Protein AF-A0A2G9T7V4-F1 (afdb_monomer)

Structure (mmCIF, N/CA/C/O backbone):
data_AF-A0A2G9T7V4-F1
#
_entry.id   AF-A0A2G9T7V4-F1
#
loop_
_atom_site.group_PDB
_atom_site.id
_atom_site.type_symbol
_atom_site.label_atom_id
_atom_site.label_alt_id
_atom_site.label_comp_id
_atom_site.label_asym_id
_atom_site.label_entity_id
_atom_site.label_seq_id
_atom_site.pdbx_PDB_ins_code
_atom_site.Cartn_x
_atom_site.Cartn_y
_atom_site.Cartn_z
_atom_site.occupancy
_atom_site.B_iso_or_equiv
_atom_site.auth_seq_id
_atom_site.auth_comp_id
_atom_site.auth_asym_id
_atom_site.auth_atom_id
_atom_site.pdbx_PDB_model_num
ATOM 1 N N . THR A 1 1 ? 25.933 13.054 -28.868 1.00 86.69 1 THR A N 1
ATOM 2 C CA . THR A 1 1 ? 27.092 12.175 -29.141 1.00 86.69 1 THR A CA 1
ATOM 3 C C . THR A 1 1 ? 26.740 10.775 -28.704 1.00 86.69 1 THR A C 1
ATOM 5 O O . THR A 1 1 ? 26.001 10.659 -27.734 1.00 86.69 1 THR A O 1
ATOM 8 N N . MET A 1 2 ? 27.247 9.743 -29.382 1.00 90.62 2 MET A N 1
ATOM 9 C CA . MET A 1 2 ? 26.968 8.335 -29.052 1.00 90.62 2 MET A CA 1
ATOM 10 C C . MET A 1 2 ? 27.214 7.996 -27.575 1.00 90.62 2 MET A C 1
ATOM 12 O O . MET A 1 2 ? 26.466 7.215 -26.999 1.00 90.62 2 MET A O 1
ATOM 16 N N . ASP A 1 3 ? 28.197 8.634 -26.938 1.00 93.56 3 ASP A N 1
ATOM 17 C CA . ASP A 1 3 ? 28.495 8.403 -25.520 1.00 93.56 3 ASP A CA 1
ATOM 18 C C . ASP A 1 3 ? 27.388 8.905 -24.584 1.00 93.56 3 ASP A C 1
ATOM 20 O O . ASP A 1 3 ? 27.039 8.211 -23.636 1.00 93.56 3 ASP A O 1
ATOM 24 N N . LYS A 1 4 ? 26.750 10.043 -24.900 1.00 93.94 4 LYS A N 1
ATOM 25 C CA . LYS A 1 4 ? 25.582 10.528 -24.141 1.00 93.94 4 LYS A CA 1
ATOM 26 C C . LYS A 1 4 ? 24.404 9.556 -24.244 1.00 93.94 4 LYS A C 1
ATOM 28 O O . LYS A 1 4 ? 23.763 9.272 -23.245 1.00 93.94 4 LYS A O 1
ATOM 33 N N . MET A 1 5 ? 24.167 9.000 -25.437 1.00 94.19 5 MET A N 1
ATOM 34 C CA . MET A 1 5 ? 23.103 8.007 -25.645 1.00 94.19 5 MET A CA 1
ATOM 35 C C . MET A 1 5 ? 23.376 6.712 -24.870 1.00 94.19 5 MET A C 1
ATOM 37 O O . MET A 1 5 ? 22.446 6.096 -24.361 1.00 94.19 5 MET A O 1
ATOM 41 N N . ARG A 1 6 ? 24.647 6.299 -24.755 1.00 94.12 6 ARG A N 1
ATOM 42 C CA . ARG A 1 6 ? 25.035 5.141 -23.935 1.00 94.12 6 ARG A CA 1
ATOM 43 C C . ARG A 1 6 ? 24.812 5.391 -22.449 1.00 94.12 6 ARG A C 1
ATOM 45 O O . ARG A 1 6 ? 24.322 4.498 -21.768 1.00 94.12 6 ARG A O 1
ATOM 52 N N . GLU A 1 7 ? 25.150 6.579 -21.960 1.00 95.06 7 GLU A N 1
ATOM 53 C CA . GLU A 1 7 ? 24.939 6.943 -20.558 1.00 95.06 7 GLU A CA 1
ATOM 54 C C . GLU A 1 7 ? 23.444 6.986 -20.204 1.00 95.06 7 GLU A C 1
ATOM 56 O O . GLU A 1 7 ? 23.032 6.445 -19.182 1.00 95.06 7 GLU A O 1
ATOM 61 N N . GLU A 1 8 ? 22.608 7.558 -21.075 1.00 94.12 8 GLU A N 1
ATOM 62 C CA . GLU A 1 8 ? 21.150 7.549 -20.904 1.00 94.12 8 GLU A CA 1
ATOM 63 C C . GLU A 1 8 ? 20.580 6.125 -20.945 1.00 94.12 8 GLU A C 1
ATOM 65 O O . GLU A 1 8 ? 19.803 5.754 -20.067 1.00 94.12 8 GLU A O 1
ATOM 70 N N . ALA A 1 9 ? 21.018 5.291 -21.894 1.00 92.25 9 ALA A N 1
ATOM 71 C CA . ALA A 1 9 ? 20.596 3.893 -21.973 1.00 92.25 9 ALA A CA 1
ATOM 72 C C . ALA A 1 9 ? 20.958 3.100 -20.706 1.00 92.25 9 ALA A C 1
ATOM 74 O O . ALA A 1 9 ? 20.153 2.307 -20.227 1.00 92.25 9 ALA A O 1
ATOM 75 N N . GLN A 1 10 ? 22.136 3.340 -20.119 1.00 93.50 10 GLN A N 1
ATOM 76 C CA . GLN A 1 10 ? 22.526 2.715 -18.850 1.00 93.50 10 GLN A CA 1
ATOM 77 C C . GLN A 1 10 ? 21.617 3.127 -17.687 1.00 93.50 10 GLN A C 1
ATOM 79 O O . GLN A 1 10 ? 21.351 2.305 -16.815 1.00 93.50 10 GLN A O 1
ATOM 84 N N . ARG A 1 11 ? 21.114 4.369 -17.676 1.00 89.44 11 ARG A N 1
ATOM 85 C CA . ARG A 1 11 ? 20.146 4.821 -16.664 1.00 89.44 11 ARG A CA 1
ATOM 86 C C . ARG A 1 11 ? 18.790 4.142 -16.844 1.00 89.44 11 ARG A C 1
ATOM 88 O O . ARG A 1 11 ? 18.210 3.712 -15.853 1.00 89.44 11 ARG A O 1
ATOM 95 N N . PHE A 1 12 ? 18.312 3.989 -18.080 1.00 88.00 12 PHE A N 1
ATOM 96 C CA . PHE A 1 12 ? 17.060 3.272 -18.355 1.00 88.00 12 PHE A CA 1
ATOM 97 C C . PHE A 1 12 ? 17.138 1.777 -18.027 1.00 88.00 12 PHE A C 1
ATOM 99 O O . PHE A 1 12 ? 16.146 1.200 -17.609 1.00 88.00 12 PHE A O 1
ATOM 106 N N . LEU A 1 13 ? 18.319 1.167 -18.159 1.00 90.19 13 LEU A N 1
ATOM 107 C CA . LEU A 1 13 ? 18.568 -0.236 -17.804 1.00 90.19 13 LEU A CA 1
ATOM 108 C C . LEU A 1 13 ? 18.888 -0.447 -16.314 1.00 90.19 13 LEU A C 1
ATOM 110 O O . LEU A 1 13 ? 19.340 -1.528 -15.931 1.00 90.19 13 LEU A O 1
ATOM 114 N N . SER A 1 14 ? 18.718 0.575 -15.470 1.00 88.88 14 SER A N 1
ATOM 115 C CA . SER A 1 14 ? 18.914 0.408 -14.032 1.00 88.88 14 SER A CA 1
ATOM 116 C C . SER A 1 14 ? 17.847 -0.518 -13.448 1.00 88.88 14 SER A C 1
ATOM 118 O O . SER A 1 14 ? 16.663 -0.409 -13.753 1.00 88.88 14 SER A O 1
ATOM 120 N N . PHE A 1 15 ? 18.285 -1.460 -12.614 1.00 85.88 15 PHE A N 1
ATOM 121 C CA . PHE A 1 15 ? 17.381 -2.405 -11.973 1.00 85.88 15 PHE A CA 1
ATOM 122 C C . PHE A 1 15 ? 16.507 -1.705 -10.936 1.00 85.88 15 PHE A C 1
ATOM 124 O O . PHE A 1 15 ? 16.988 -0.885 -10.150 1.00 85.88 15 PHE A O 1
ATOM 131 N N . VAL A 1 16 ? 15.238 -2.103 -10.891 1.00 86.19 16 VAL A N 1
ATOM 132 C CA . VAL A 1 16 ? 14.347 -1.772 -9.780 1.00 86.19 16 VAL A CA 1
ATOM 133 C C . VAL A 1 16 ? 14.893 -2.442 -8.512 1.00 86.19 16 VAL A C 1
ATOM 135 O O . VAL A 1 16 ? 15.337 -3.594 -8.577 1.00 86.19 16 VAL A O 1
ATOM 138 N N . PRO A 1 17 ? 14.927 -1.746 -7.363 1.00 87.31 17 PRO A N 1
ATOM 139 C CA . PRO A 1 17 ? 15.415 -2.332 -6.122 1.00 87.31 17 PRO A CA 1
ATOM 140 C C . PRO A 1 17 ? 14.565 -3.545 -5.729 1.00 87.31 17 PRO A C 1
ATOM 142 O O . PRO A 1 17 ? 13.352 -3.433 -5.581 1.00 87.31 17 PRO A O 1
ATOM 145 N N . LEU A 1 18 ? 15.214 -4.693 -5.524 1.00 85.56 18 LEU A N 1
ATOM 146 C CA . LEU A 1 18 ? 14.566 -5.890 -4.994 1.00 85.56 18 LEU A CA 1
ATOM 147 C C . LEU A 1 18 ? 14.427 -5.759 -3.473 1.00 85.56 18 LEU A C 1
ATOM 149 O O . LEU A 1 18 ? 15.424 -5.535 -2.780 1.00 85.56 18 LEU A O 1
ATOM 153 N N . LYS A 1 19 ? 13.205 -5.909 -2.962 1.00 90.75 19 LYS A N 1
ATOM 154 C CA . LYS A 1 19 ? 12.898 -5.902 -1.530 1.00 90.75 19 LYS A CA 1
ATOM 155 C C . LYS A 1 19 ? 12.100 -7.147 -1.149 1.00 90.75 19 LYS A C 1
ATOM 157 O O . LYS A 1 19 ? 11.447 -7.750 -1.991 1.00 90.75 19 LYS A O 1
ATOM 162 N N . GLU A 1 20 ? 12.168 -7.511 0.127 1.00 91.44 20 GLU A N 1
ATOM 163 C CA . GLU A 1 20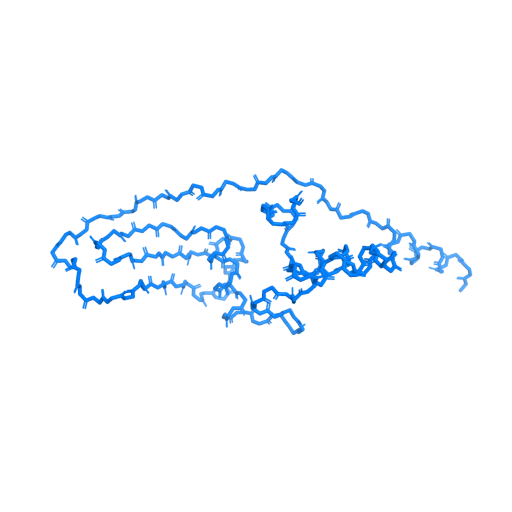 ? 11.273 -8.507 0.724 1.00 91.44 20 GLU A CA 1
ATOM 164 C C . GLU A 1 20 ? 9.877 -7.896 0.945 1.00 91.44 20 GLU A C 1
ATOM 166 O O . GLU A 1 20 ? 9.786 -6.684 1.180 1.00 91.44 20 GLU A O 1
ATOM 171 N N . PRO A 1 21 ? 8.797 -8.701 0.900 1.00 91.62 21 PRO A N 1
ATOM 172 C CA . PRO A 1 21 ? 7.444 -8.201 1.114 1.00 91.62 21 PRO A CA 1
ATOM 173 C C . PRO A 1 21 ? 7.296 -7.620 2.519 1.00 91.62 21 PRO A C 1
ATOM 175 O O . PRO A 1 21 ? 7.682 -8.242 3.514 1.00 91.62 21 PRO A O 1
ATOM 178 N N . ARG A 1 22 ? 6.703 -6.427 2.608 1.00 89.44 22 ARG A N 1
ATOM 179 C CA . ARG A 1 22 ? 6.348 -5.809 3.891 1.00 89.44 22 ARG A CA 1
ATOM 180 C C . ARG A 1 22 ? 5.265 -6.622 4.603 1.00 89.44 22 ARG A C 1
ATOM 182 O O . ARG A 1 22 ? 4.392 -7.210 3.970 1.00 89.44 22 ARG A O 1
ATOM 189 N N . SER A 1 23 ? 5.329 -6.639 5.934 1.00 90.06 23 SER A N 1
ATOM 190 C CA . SER A 1 23 ? 4.346 -7.339 6.764 1.00 90.06 23 SER A CA 1
ATOM 191 C C . SER A 1 23 ? 2.960 -6.705 6.627 1.00 90.06 23 SER A C 1
ATOM 193 O O . SER A 1 23 ? 2.827 -5.482 6.664 1.00 90.06 23 SER A O 1
ATOM 195 N N . GLU A 1 24 ? 1.927 -7.538 6.514 1.00 90.00 24 GLU A N 1
ATOM 196 C CA . GLU A 1 24 ? 0.518 -7.118 6.563 1.00 90.00 24 GLU A CA 1
ATOM 197 C C . GLU A 1 24 ? -0.014 -7.025 8.006 1.00 90.00 24 GLU A C 1
ATOM 199 O O . GLU A 1 24 ? -1.192 -6.740 8.226 1.00 90.00 24 GLU A O 1
ATOM 204 N N . GLU A 1 25 ? 0.841 -7.267 9.005 1.00 92.31 25 GLU A N 1
ATOM 205 C CA . GLU A 1 25 ? 0.468 -7.163 10.412 1.00 92.31 25 GLU A CA 1
ATOM 206 C C . GLU A 1 25 ? 0.048 -5.736 10.779 1.00 92.31 25 GLU A C 1
ATOM 208 O O . GLU A 1 25 ? 0.732 -4.749 10.504 1.00 92.31 25 GLU A O 1
ATOM 213 N N . VAL A 1 26 ? -1.086 -5.640 11.468 1.00 94.94 26 VAL A N 1
ATOM 214 C CA . VAL A 1 26 ? -1.640 -4.383 11.968 1.00 94.94 26 VAL A CA 1
ATOM 215 C C . VAL A 1 26 ? -1.505 -4.320 13.482 1.00 94.94 26 VAL A C 1
ATOM 217 O O . VAL A 1 26 ? -1.729 -5.302 14.190 1.00 94.94 26 VAL A O 1
ATOM 220 N N . THR A 1 27 ? -1.178 -3.140 14.000 1.00 96.62 27 THR A N 1
ATOM 221 C CA . THR A 1 27 ? -1.116 -2.903 15.444 1.00 96.62 27 THR A CA 1
ATOM 222 C C . THR A 1 27 ? -2.436 -2.319 15.923 1.00 96.62 27 THR A C 1
ATOM 224 O O . THR A 1 27 ? -2.908 -1.317 15.386 1.00 96.62 27 THR A O 1
ATOM 227 N N . VAL A 1 28 ? -3.030 -2.915 16.957 1.00 97.81 28 VAL A N 1
ATOM 228 C CA . VAL A 1 28 ? -4.217 -2.361 17.623 1.00 97.81 28 VAL A CA 1
ATOM 229 C C . VAL A 1 28 ? -3.788 -1.253 18.584 1.00 97.81 28 VAL A C 1
ATOM 231 O O . VAL A 1 28 ? -2.985 -1.483 19.483 1.00 97.81 28 VAL A O 1
ATOM 234 N N . LEU A 1 29 ? -4.344 -0.058 18.394 1.00 97.50 29 LEU A N 1
ATOM 235 C CA . LEU A 1 29 ? -4.071 1.137 19.193 1.00 97.50 29 LEU A CA 1
ATOM 236 C C . LEU A 1 29 ? -5.065 1.293 20.350 1.00 97.50 29 LEU A C 1
ATOM 238 O O . LEU A 1 29 ? -4.679 1.697 21.442 1.00 97.50 29 LEU A O 1
ATOM 242 N N . SER A 1 30 ? -6.342 0.977 20.113 1.00 97.69 30 SER A N 1
ATOM 243 C CA . SER A 1 30 ? -7.403 1.012 21.128 1.00 97.69 30 SER A CA 1
ATOM 244 C C . SER A 1 30 ? -8.522 0.030 20.787 1.00 97.69 30 SER A C 1
ATOM 246 O O . SER A 1 30 ? -8.687 -0.362 19.629 1.00 97.69 30 SER A O 1
ATOM 248 N N . ARG A 1 31 ? -9.318 -0.336 21.791 1.00 97.31 31 ARG A N 1
ATOM 249 C CA . ARG A 1 31 ? -10.586 -1.052 21.629 1.00 97.31 31 ARG A CA 1
ATOM 250 C C . ARG A 1 31 ? -11.647 -0.344 22.450 1.00 97.31 31 ARG A C 1
ATOM 252 O O . ARG A 1 31 ? -11.532 -0.301 23.671 1.00 97.31 31 ARG A O 1
ATOM 259 N N . A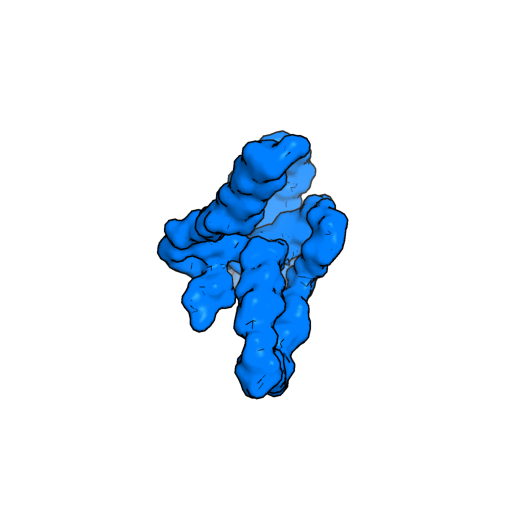SP A 1 32 ? -12.671 0.153 21.768 1.00 96.69 32 ASP A N 1
ATOM 260 C CA . ASP A 1 32 ? -13.743 0.944 22.366 1.00 96.69 32 ASP A CA 1
ATOM 261 C C . ASP A 1 32 ? -15.100 0.256 22.089 1.00 96.69 32 ASP A C 1
ATOM 263 O O . ASP A 1 32 ? -15.788 0.629 21.140 1.00 96.69 32 ASP A O 1
ATOM 267 N N . PRO A 1 33 ? -15.512 -0.760 22.879 1.00 95.81 33 PRO A N 1
ATOM 268 C CA . PRO A 1 33 ? -16.739 -1.526 22.611 1.00 95.81 33 PRO A CA 1
ATOM 269 C C . PRO A 1 33 ? -18.024 -0.692 22.686 1.00 95.81 33 PRO A C 1
ATOM 271 O O . PRO A 1 33 ? -19.047 -1.068 22.130 1.00 95.81 33 PRO A O 1
ATOM 274 N N . GLU A 1 34 ? -17.994 0.458 23.365 1.00 96.50 34 GLU A N 1
ATOM 275 C CA . GLU A 1 34 ? -19.160 1.342 23.504 1.00 96.50 34 GLU A CA 1
ATOM 276 C C . GLU A 1 34 ? -19.619 1.967 22.176 1.00 96.50 34 GLU A C 1
ATOM 278 O O . GLU A 1 34 ? -20.755 2.428 22.078 1.00 96.50 34 GLU A O 1
ATOM 283 N N . ILE A 1 35 ? -18.747 1.985 21.163 1.00 94.56 35 ILE A N 1
ATOM 284 C CA . ILE A 1 35 ? -19.042 2.492 19.814 1.00 94.56 35 ILE A CA 1
ATOM 285 C C . ILE A 1 35 ? -19.139 1.369 18.771 1.00 94.56 35 ILE A C 1
ATOM 287 O O . ILE A 1 35 ? -19.174 1.645 17.570 1.00 94.56 35 ILE A O 1
ATOM 291 N N . GLU A 1 36 ? -19.179 0.109 19.212 1.00 94.94 36 GLU A N 1
ATOM 292 C CA . GLU A 1 36 ? -19.446 -1.033 18.340 1.00 94.94 36 GLU A CA 1
ATOM 293 C C . GLU A 1 36 ? -20.805 -0.867 17.644 1.00 94.94 36 GLU A C 1
ATOM 295 O O . GLU A 1 36 ? -21.807 -0.494 18.258 1.00 94.94 36 GLU A O 1
ATOM 300 N N . GLY A 1 37 ? -20.840 -1.130 16.336 1.00 93.00 37 GLY A N 1
ATOM 301 C CA . GLY A 1 37 ? -22.064 -1.024 15.542 1.00 93.00 37 GLY A CA 1
ATOM 302 C C . GLY A 1 37 ? -22.572 0.408 15.339 1.00 93.00 37 GLY A C 1
ATOM 303 O O . GLY A 1 37 ? -23.723 0.585 14.943 1.00 93.00 37 GLY A O 1
ATOM 304 N N . PHE A 1 38 ? -21.740 1.429 15.587 1.00 94.44 38 PHE A N 1
ATOM 305 C CA . PHE A 1 38 ? -22.082 2.824 15.285 1.00 94.44 38 PHE A CA 1
ATOM 306 C C . PHE A 1 38 ? -22.355 3.053 13.785 1.00 94.44 38 PHE A C 1
ATOM 308 O O . PHE A 1 38 ? -23.258 3.810 13.432 1.00 94.44 38 PHE A O 1
ATOM 315 N N . ASP A 1 39 ? -21.605 2.376 12.910 1.00 94.56 39 ASP A N 1
ATOM 316 C CA . ASP A 1 39 ? -21.800 2.354 11.455 1.00 94.56 39 ASP A CA 1
ATOM 317 C C . ASP A 1 39 ? -21.569 0.926 10.920 1.00 94.56 39 ASP A C 1
ATOM 319 O O . ASP A 1 39 ? -20.951 0.090 11.580 1.00 94.56 39 ASP A O 1
ATOM 323 N N . ASN A 1 40 ? -22.051 0.650 9.708 1.00 95.62 40 ASN A N 1
ATOM 324 C CA . ASN A 1 40 ? -21.790 -0.595 8.982 1.00 95.62 40 ASN A CA 1
ATOM 325 C C . ASN A 1 40 ? -20.461 -0.562 8.207 1.00 95.62 40 ASN A C 1
ATOM 327 O O . ASN A 1 40 ? -20.036 -1.587 7.674 1.00 95.62 40 ASN A O 1
ATOM 331 N N . SER A 1 41 ? -19.827 0.609 8.100 1.00 96.81 41 SER A N 1
ATOM 332 C CA . SER A 1 41 ? -18.564 0.811 7.387 1.00 96.81 41 SER A CA 1
ATOM 333 C C . SER A 1 41 ? -17.430 1.167 8.345 1.00 96.81 41 SER A C 1
ATOM 335 O O . SER A 1 41 ? -17.626 1.868 9.335 1.00 96.81 41 SER A O 1
ATOM 337 N N . LYS A 1 42 ? -16.211 0.735 8.012 1.00 96.31 42 LYS A N 1
ATOM 338 C CA . LYS A 1 42 ? -14.996 1.200 8.692 1.00 96.31 42 LYS A CA 1
ATOM 339 C C . LYS A 1 42 ? -14.682 2.653 8.327 1.00 96.31 42 LYS A C 1
ATOM 341 O O . LYS A 1 42 ? -14.900 3.071 7.189 1.00 96.31 42 LYS A O 1
ATOM 346 N N 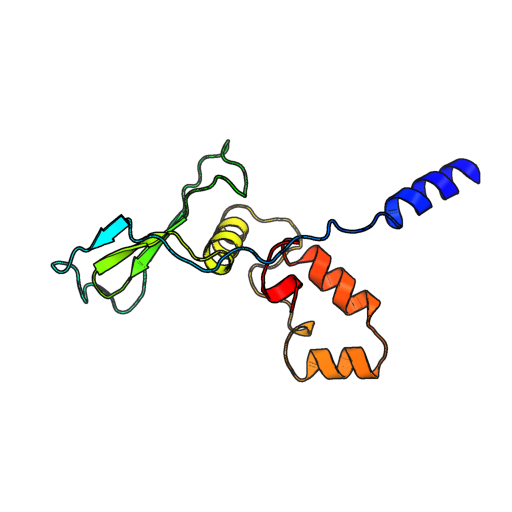. PHE A 1 43 ? -14.088 3.390 9.260 1.00 96.69 43 PHE A N 1
ATOM 347 C CA . PHE A 1 43 ? -13.585 4.745 9.021 1.00 96.69 43 PHE A CA 1
ATOM 348 C C . PHE A 1 43 ? -12.066 4.725 8.886 1.00 96.69 43 PHE A C 1
ATOM 350 O O . PHE A 1 43 ? -11.376 4.125 9.707 1.00 96.69 43 PHE A O 1
ATOM 357 N N . VAL A 1 44 ? -11.536 5.405 7.870 1.00 97.06 44 VAL A N 1
ATOM 358 C CA . VAL A 1 44 ? -10.091 5.526 7.649 1.00 97.06 44 VAL A CA 1
ATOM 359 C C . VAL A 1 44 ? -9.678 6.972 7.878 1.00 97.06 44 VAL A C 1
ATOM 361 O O . VAL A 1 44 ? -10.154 7.877 7.196 1.00 97.06 44 VAL A O 1
ATOM 364 N N . PHE A 1 45 ? -8.791 7.189 8.842 1.00 96.44 45 PHE A N 1
ATOM 365 C CA . PHE A 1 45 ? -8.251 8.500 9.176 1.00 96.44 45 PHE A CA 1
ATOM 366 C C . PHE A 1 45 ? -6.833 8.590 8.629 1.00 96.44 45 PHE A C 1
ATOM 368 O O . PHE A 1 45 ? -6.005 7.721 8.898 1.00 96.44 45 PHE A O 1
ATOM 375 N N . THR A 1 46 ? -6.561 9.630 7.849 1.00 94.88 46 THR A N 1
ATOM 376 C CA . THR A 1 46 ? -5.252 9.870 7.233 1.00 94.88 46 THR A CA 1
ATOM 377 C C . THR A 1 46 ? -4.748 11.237 7.654 1.00 94.88 46 THR A C 1
ATOM 379 O O . THR A 1 46 ? -5.456 12.232 7.502 1.00 94.88 46 THR A O 1
ATOM 382 N N . ASP A 1 47 ? -3.532 11.283 8.185 1.00 93.31 47 ASP A N 1
ATOM 383 C CA . ASP A 1 47 ? -2.835 12.537 8.441 1.00 93.31 47 ASP A CA 1
ATOM 384 C C . ASP A 1 47 ? -2.430 13.180 7.107 1.00 93.31 47 ASP A C 1
ATOM 386 O O . ASP A 1 47 ? -1.726 12.562 6.321 1.00 93.31 47 ASP A O 1
ATOM 390 N N . ILE A 1 48 ? -2.850 14.416 6.839 1.00 91.50 48 ILE A N 1
ATOM 391 C CA . ILE A 1 48 ? -2.565 15.150 5.591 1.00 91.50 48 ILE A CA 1
ATOM 392 C C . ILE A 1 48 ? -1.510 16.253 5.772 1.00 91.50 48 ILE A C 1
ATOM 394 O O . ILE A 1 48 ? -1.463 17.223 5.010 1.00 91.50 48 ILE A O 1
ATOM 398 N N . THR A 1 49 ? -0.656 16.136 6.789 1.00 89.94 49 THR A N 1
ATOM 399 C CA . THR A 1 49 ? 0.437 17.090 6.998 1.00 89.94 49 THR A CA 1
ATOM 400 C C . THR A 1 49 ? 1.412 17.050 5.810 1.00 89.94 49 THR A C 1
ATOM 402 O O . THR A 1 49 ? 1.746 15.984 5.284 1.00 89.94 49 THR A O 1
ATOM 405 N N . PHE A 1 50 ? 1.811 18.230 5.325 1.00 77.94 50 PHE A N 1
ATOM 406 C CA . PHE A 1 50 ? 2.539 18.402 4.061 1.00 77.94 50 PHE A CA 1
ATOM 407 C C . PHE A 1 50 ? 4.001 17.926 4.105 1.00 77.94 50 PHE A C 1
ATOM 409 O O . PHE A 1 50 ? 4.545 17.548 3.074 1.00 77.94 50 PHE A O 1
ATOM 416 N N . ASP A 1 51 ? 4.640 17.954 5.272 1.00 74.75 51 ASP A N 1
ATOM 417 C CA . ASP A 1 51 ? 6.051 17.603 5.477 1.00 74.75 51 ASP A CA 1
ATOM 418 C C . ASP A 1 51 ? 6.290 16.115 5.788 1.00 74.75 51 ASP A C 1
ATOM 420 O O . ASP A 1 51 ? 7.437 15.668 5.776 1.00 74.75 51 ASP A O 1
ATOM 424 N N . ALA A 1 52 ? 5.231 15.333 6.014 1.00 75.25 52 ALA A N 1
ATOM 425 C CA . ALA A 1 52 ? 5.328 13.885 6.162 1.00 75.25 52 ALA A CA 1
ATOM 426 C C . ALA A 1 52 ? 5.635 13.215 4.811 1.00 75.25 52 ALA A C 1
ATOM 428 O O . ALA A 1 52 ? 4.981 13.499 3.802 1.00 75.25 52 ALA A O 1
ATOM 429 N N . THR A 1 53 ? 6.609 12.300 4.790 1.00 78.50 53 THR A N 1
ATOM 430 C CA . THR A 1 53 ? 6.883 11.479 3.601 1.00 78.50 53 THR A CA 1
ATOM 431 C C . THR A 1 53 ? 5.742 10.489 3.355 1.00 78.50 53 THR A C 1
ATOM 433 O O . THR A 1 53 ? 4.972 10.180 4.267 1.00 78.50 53 THR A O 1
ATOM 436 N N . ASP A 1 54 ? 5.646 9.952 2.132 1.00 74.94 54 ASP A N 1
ATOM 437 C CA . ASP A 1 54 ? 4.673 8.899 1.806 1.00 74.94 54 ASP A CA 1
ATOM 438 C C . ASP A 1 54 ? 4.772 7.719 2.793 1.00 74.94 54 ASP A C 1
ATOM 440 O O . ASP A 1 54 ? 3.748 7.142 3.132 1.00 74.94 54 ASP A O 1
ATOM 444 N N . GLN A 1 55 ? 5.968 7.388 3.301 1.00 76.31 55 GLN A N 1
ATOM 445 C CA . GLN A 1 55 ? 6.168 6.262 4.223 1.00 76.31 55 GLN A CA 1
ATOM 446 C C . GLN A 1 55 ? 5.865 6.599 5.689 1.00 76.31 55 GLN A C 1
ATOM 448 O O . GLN A 1 55 ? 5.348 5.749 6.408 1.00 76.31 55 GLN A O 1
ATOM 453 N N . ASP A 1 56 ? 6.142 7.828 6.128 1.00 82.06 56 ASP A N 1
ATOM 454 C CA . ASP A 1 56 ? 5.989 8.227 7.537 1.00 82.06 56 ASP A CA 1
ATOM 455 C C . ASP A 1 56 ? 4.558 8.670 7.887 1.00 82.06 56 ASP A C 1
ATOM 457 O O . ASP A 1 56 ? 4.234 8.922 9.052 1.00 82.06 56 ASP A O 1
ATOM 461 N N . ARG A 1 57 ? 3.683 8.796 6.882 1.00 88.81 57 ARG A N 1
ATOM 462 C CA . ARG A 1 57 ? 2.313 9.272 7.073 1.00 88.81 57 ARG A CA 1
ATOM 463 C C . ARG A 1 57 ? 1.511 8.315 7.945 1.00 88.81 57 ARG A C 1
ATOM 465 O O . ARG A 1 57 ? 1.445 7.113 7.692 1.00 88.81 57 ARG A O 1
ATOM 472 N N . THR A 1 58 ? 0.831 8.862 8.947 1.00 92.56 58 THR A N 1
ATOM 473 C CA . THR A 1 58 ? -0.028 8.061 9.821 1.00 92.56 58 THR A CA 1
ATOM 474 C C . THR A 1 58 ? -1.383 7.823 9.162 1.00 92.56 58 THR A C 1
ATOM 476 O O . THR A 1 58 ? -2.121 8.765 8.864 1.00 92.56 58 THR A O 1
ATOM 479 N N . VAL A 1 59 ? -1.728 6.547 8.979 1.00 95.69 59 VAL A N 1
ATOM 480 C CA . VAL A 1 59 ? -3.061 6.104 8.556 1.00 95.69 59 VAL A CA 1
ATOM 481 C C . VAL A 1 59 ? -3.577 5.090 9.568 1.00 95.69 59 VAL A C 1
ATOM 483 O O . VAL A 1 59 ? -2.922 4.084 9.854 1.00 95.69 59 VAL A O 1
ATOM 486 N N . VAL A 1 60 ? -4.758 5.357 10.122 1.00 97.44 60 VAL A N 1
ATOM 487 C CA . VAL A 1 60 ? -5.414 4.482 11.099 1.00 97.44 60 VAL A CA 1
ATOM 488 C C . VAL A 1 60 ? -6.830 4.156 10.660 1.00 97.44 60 VAL A C 1
ATOM 490 O O . VAL A 1 60 ? -7.502 4.949 10.002 1.00 97.44 60 VAL A O 1
ATOM 493 N N . VAL A 1 61 ? -7.286 2.970 11.036 1.00 98.00 61 VAL A N 1
ATOM 494 C CA . VAL A 1 61 ? -8.591 2.434 10.666 1.00 98.00 61 VAL A CA 1
ATOM 495 C C . VAL A 1 61 ? -9.378 2.158 11.934 1.00 98.00 61 VAL A C 1
ATOM 497 O O . VAL A 1 61 ? -8.903 1.454 12.828 1.00 98.00 61 VAL A O 1
ATOM 500 N N . ARG A 1 62 ? -10.583 2.721 12.008 1.00 97.69 62 ARG A N 1
ATOM 501 C CA . ARG A 1 62 ? -11.595 2.358 12.995 1.00 97.69 62 ARG A CA 1
ATOM 502 C C . ARG A 1 62 ? -12.519 1.325 12.373 1.00 97.69 62 ARG A C 1
ATOM 504 O O . ARG A 1 62 ? -13.257 1.638 11.439 1.00 97.69 62 ARG A O 1
ATOM 511 N N . GLU A 1 63 ? -12.452 0.116 12.900 1.00 97.62 63 GLU A N 1
ATOM 512 C CA . GLU A 1 63 ? -13.315 -0.991 12.517 1.00 97.62 63 GLU A CA 1
ATOM 513 C C . GLU A 1 63 ? -14.713 -0.855 13.129 1.00 97.62 63 GLU A C 1
ATOM 515 O O . GLU A 1 63 ? -14.934 -0.112 14.091 1.00 97.62 63 GLU A O 1
ATOM 520 N N . VAL A 1 64 ? -15.661 -1.599 12.560 1.00 97.44 64 VAL A N 1
ATOM 521 C CA . VAL A 1 64 ? -17.075 -1.612 12.976 1.00 97.44 64 VAL A CA 1
ATOM 522 C C . VAL A 1 64 ? -17.292 -2.180 14.384 1.00 97.44 64 VAL A C 1
ATOM 524 O O . VAL A 1 64 ? -18.289 -1.863 15.028 1.00 97.44 64 VAL A O 1
ATOM 527 N N . ASP A 1 65 ? -16.345 -2.981 14.879 1.00 96.25 65 ASP A N 1
ATOM 528 C CA . ASP A 1 65 ? -16.334 -3.561 16.229 1.00 96.25 65 ASP A CA 1
ATOM 529 C C . ASP A 1 65 ? -15.801 -2.586 17.301 1.00 96.25 65 ASP A C 1
ATOM 531 O O . ASP A 1 65 ? -15.615 -2.953 18.460 1.00 96.25 65 ASP A O 1
ATOM 535 N N . GLY A 1 66 ? -15.500 -1.341 16.914 1.00 95.44 66 GLY A N 1
ATOM 536 C CA . GLY A 1 66 ? -14.908 -0.345 17.799 1.00 95.44 66 GLY A CA 1
ATOM 537 C C . GLY A 1 66 ? -13.389 -0.473 17.965 1.00 95.44 66 GLY A C 1
ATOM 538 O O . GLY A 1 66 ? -12.808 0.279 18.750 1.00 95.44 66 GLY A O 1
ATOM 539 N N . THR A 1 67 ? -12.697 -1.350 17.233 1.00 97.88 67 THR A N 1
ATOM 540 C CA . THR A 1 67 ? -11.227 -1.448 17.258 1.00 97.88 67 THR A CA 1
ATOM 541 C C . THR A 1 67 ? -10.577 -0.321 16.448 1.00 97.88 67 THR A C 1
ATOM 543 O O . THR A 1 67 ? -10.904 -0.110 15.282 1.00 97.88 67 THR A O 1
ATOM 546 N N . LEU A 1 68 ? -9.612 0.392 17.038 1.00 97.94 68 LEU A N 1
ATOM 547 C CA . LEU A 1 68 ? -8.711 1.299 16.319 1.00 97.94 68 LEU A CA 1
ATOM 548 C C . LEU A 1 68 ? -7.387 0.590 16.055 1.00 97.94 68 LEU A C 1
ATOM 550 O O . LEU A 1 68 ? -6.722 0.164 17.000 1.00 97.94 68 LEU A O 1
ATOM 554 N N . ARG A 1 69 ? -6.970 0.507 14.795 1.00 97.81 69 ARG A N 1
ATOM 555 C CA . ARG A 1 69 ? -5.708 -0.124 14.390 1.00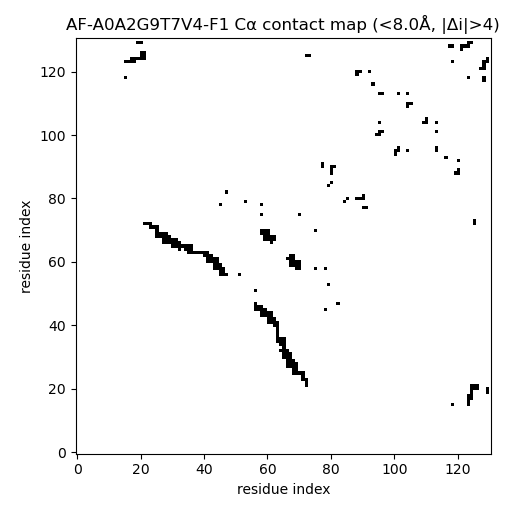 97.81 69 ARG A CA 1
ATOM 556 C C . ARG A 1 69 ? -4.938 0.721 13.383 1.00 97.81 69 ARG A C 1
ATOM 558 O O . ARG A 1 69 ? -5.499 1.622 12.761 1.00 97.81 69 ARG A O 1
ATOM 565 N N . THR A 1 70 ? -3.664 0.404 13.187 1.00 96.88 70 THR A N 1
ATOM 566 C CA . THR A 1 70 ? -2.902 0.905 12.038 1.00 96.88 70 THR A CA 1
ATOM 567 C C . THR A 1 70 ? -3.478 0.355 10.730 1.00 96.88 70 THR A C 1
ATOM 569 O O . THR A 1 70 ? -4.094 -0.718 10.700 1.00 96.88 70 THR A O 1
ATOM 572 N N . ALA A 1 71 ? -3.302 1.103 9.643 1.00 95.38 71 ALA A N 1
ATOM 573 C CA . ALA A 1 71 ? -3.651 0.637 8.308 1.00 95.38 71 ALA A CA 1
ATOM 574 C C . ALA A 1 71 ? -2.760 -0.535 7.871 1.00 95.38 71 ALA A C 1
ATOM 576 O O . ALA A 1 71 ? -1.592 -0.619 8.252 1.00 95.38 71 ALA A O 1
ATOM 577 N N . THR A 1 72 ? -3.324 -1.423 7.056 1.00 93.25 72 THR A N 1
ATOM 578 C CA . THR A 1 72 ? -2.534 -2.372 6.260 1.00 93.25 72 THR A CA 1
ATOM 579 C C . THR A 1 72 ? -1.725 -1.614 5.202 1.00 93.25 72 THR A C 1
ATOM 581 O O . THR A 1 72 ? -2.083 -0.480 4.860 1.00 93.25 72 THR A O 1
ATOM 584 N N . PRO A 1 73 ? -0.668 -2.217 4.636 1.00 89.62 73 PRO A N 1
ATOM 585 C CA . PRO A 1 73 ? 0.138 -1.535 3.631 1.00 89.62 73 PRO A CA 1
ATOM 586 C C . PRO A 1 73 ? -0.655 -1.123 2.376 1.00 89.62 73 PRO A C 1
ATOM 588 O O . PRO A 1 73 ? -0.478 -0.019 1.869 1.00 89.62 73 PRO A O 1
ATOM 591 N N . GLU A 1 74 ? -1.608 -1.949 1.933 1.00 89.19 74 GLU A N 1
ATOM 592 C CA . GLU A 1 74 ? -2.507 -1.616 0.817 1.00 89.19 74 GLU A CA 1
ATOM 593 C C . GLU A 1 74 ? -3.436 -0.432 1.152 1.00 89.19 74 GLU A C 1
ATOM 595 O O . GLU A 1 74 ? -3.602 0.489 0.350 1.00 89.19 74 GLU A O 1
ATOM 600 N N . GLU A 1 75 ? -4.046 -0.428 2.347 1.00 92.44 75 GLU A N 1
ATOM 601 C CA . GLU A 1 75 ? -4.885 0.687 2.806 1.00 92.44 75 GLU A CA 1
ATOM 602 C C . GLU A 1 75 ? -4.081 1.988 2.876 1.00 92.44 75 GLU A C 1
ATOM 604 O O . GLU A 1 75 ? -4.566 3.025 2.426 1.00 92.44 75 GLU A O 1
ATOM 609 N N . HIS A 1 76 ? -2.862 1.925 3.411 1.00 91.44 76 HIS A N 1
ATOM 610 C CA . HIS A 1 76 ? -1.956 3.063 3.541 1.00 91.44 76 HIS A CA 1
ATOM 611 C C . HIS A 1 76 ? -1.591 3.655 2.178 1.00 91.44 76 HIS A C 1
ATOM 613 O O . HIS A 1 76 ? -1.858 4.833 1.933 1.00 91.44 76 HIS A O 1
ATOM 619 N N . ASP A 1 77 ? -1.113 2.829 1.247 1.00 89.56 77 ASP A N 1
ATOM 620 C CA . ASP A 1 77 ? -0.763 3.256 -0.108 1.00 89.56 77 ASP A CA 1
ATOM 621 C C . ASP A 1 77 ? -1.964 3.838 -0.862 1.00 89.56 77 ASP A C 1
ATOM 623 O O . ASP A 1 77 ? -1.843 4.847 -1.565 1.00 89.56 77 ASP A O 1
ATOM 627 N N . ARG A 1 78 ? -3.143 3.220 -0.719 1.00 90.50 78 ARG A N 1
ATOM 628 C CA . ARG A 1 78 ? -4.376 3.690 -1.358 1.00 90.50 78 ARG A CA 1
ATOM 629 C C . ARG A 1 78 ? -4.808 5.049 -0.813 1.00 90.50 78 ARG A C 1
ATOM 631 O O . ARG A 1 78 ? -5.179 5.929 -1.596 1.00 90.50 78 ARG A O 1
ATOM 638 N N . MET A 1 79 ? -4.747 5.244 0.505 1.00 92.00 79 MET A N 1
ATOM 639 C CA . MET A 1 79 ? -5.069 6.534 1.119 1.00 92.00 79 MET A CA 1
ATOM 640 C C . MET A 1 79 ? -4.055 7.609 0.739 1.00 92.00 79 MET A C 1
ATOM 642 O O . MET A 1 79 ? -4.457 8.715 0.379 1.00 92.00 79 MET A O 1
ATOM 646 N N . ASN A 1 80 ? -2.764 7.273 0.718 1.00 89.44 80 ASN A N 1
ATOM 647 C CA . ASN A 1 80 ? -1.713 8.167 0.238 1.00 89.44 80 ASN A CA 1
ATOM 648 C C . ASN A 1 80 ? -2.013 8.672 -1.173 1.00 89.44 80 ASN A C 1
ATOM 650 O O . ASN A 1 80 ? -2.038 9.877 -1.393 1.00 89.44 80 ASN A O 1
ATOM 654 N N . ARG A 1 81 ? -2.334 7.772 -2.110 1.00 87.44 81 ARG A N 1
ATOM 655 C CA . ARG A 1 81 ? -2.680 8.133 -3.500 1.00 87.44 81 ARG A CA 1
ATOM 656 C C . ARG A 1 81 ? -3.945 8.983 -3.607 1.00 87.44 81 ARG A C 1
ATOM 658 O O . ARG A 1 81 ? -4.062 9.768 -4.540 1.00 87.44 81 ARG A O 1
ATOM 665 N N . THR A 1 82 ? -4.885 8.809 -2.679 1.00 89.56 82 THR A N 1
ATOM 666 C CA . THR A 1 82 ? -6.158 9.544 -2.663 1.00 89.56 82 THR A CA 1
ATOM 667 C C . THR A 1 82 ? -5.957 11.007 -2.267 1.00 89.56 82 THR A C 1
ATOM 669 O O . THR A 1 82 ? -6.604 11.883 -2.829 1.00 89.56 82 THR A O 1
ATOM 672 N N . TYR A 1 83 ? -5.064 11.283 -1.312 1.00 88.81 83 TYR A N 1
ATOM 673 C CA . TYR A 1 83 ? -4.789 12.653 -0.858 1.00 88.81 83 TYR A CA 1
ATOM 674 C C . TYR A 1 83 ? -3.611 13.318 -1.580 1.00 88.81 83 TYR A C 1
ATOM 676 O O . TYR A 1 83 ? -3.593 14.539 -1.720 1.00 88.81 83 TYR A O 1
ATOM 684 N N . TYR A 1 84 ? -2.646 12.531 -2.056 1.00 84.31 84 TYR A N 1
ATOM 685 C CA . TYR A 1 84 ? -1.459 12.980 -2.780 1.00 84.31 84 TYR A CA 1
ATOM 686 C C . TYR A 1 84 ? -1.440 12.326 -4.157 1.00 84.31 84 TYR A C 1
ATOM 688 O O . TYR A 1 84 ? -0.767 11.321 -4.399 1.00 84.31 84 TYR A O 1
ATOM 696 N N . GLU A 1 85 ? -2.223 12.903 -5.066 1.00 75.75 85 GLU A N 1
ATOM 697 C CA . GLU A 1 85 ? -2.337 12.404 -6.429 1.00 75.75 85 GLU A CA 1
ATOM 698 C C . GLU A 1 85 ? -0.971 12.433 -7.126 1.00 75.75 85 GLU A C 1
ATOM 700 O O . GLU A 1 85 ? -0.353 13.485 -7.316 1.00 75.75 85 GLU A O 1
ATOM 705 N N . LYS A 1 86 ? -0.506 11.259 -7.559 1.00 77.56 86 LYS A N 1
ATOM 706 C CA . LYS A 1 86 ? 0.600 11.156 -8.510 1.00 77.56 86 LYS A CA 1
ATOM 707 C C . LYS A 1 86 ? -0.026 11.237 -9.900 1.00 77.56 86 LYS A C 1
ATOM 709 O O . LYS A 1 86 ? -0.768 10.318 -10.257 1.00 77.56 86 LYS A O 1
ATOM 714 N N . PRO A 1 87 ? 0.222 12.303 -10.687 1.00 70.31 87 PRO A N 1
ATOM 715 C CA . PRO A 1 87 ? -0.390 12.440 -11.997 1.00 70.31 87 PRO A CA 1
ATOM 716 C C . PRO A 1 87 ? -0.033 11.199 -12.806 1.00 70.31 87 PRO A C 1
ATOM 718 O O . PRO A 1 87 ? 1.141 10.868 -12.977 1.00 70.31 87 PRO A O 1
ATOM 721 N N . ASN A 1 88 ? -1.077 10.515 -13.257 1.00 78.81 88 ASN A N 1
ATOM 722 C CA . ASN A 1 88 ? -1.084 9.245 -13.970 1.00 78.81 88 ASN A CA 1
ATOM 723 C C . ASN A 1 88 ? -1.192 7.970 -13.125 1.00 78.81 88 ASN A C 1
ATOM 725 O O . ASN A 1 88 ? -1.715 7.030 -13.692 1.00 78.81 88 ASN A O 1
ATOM 729 N N . ARG A 1 89 ? -0.831 7.885 -11.836 1.00 83.19 89 ARG A N 1
ATOM 730 C CA . ARG A 1 89 ? -0.968 6.625 -11.063 1.00 83.19 89 ARG A CA 1
ATOM 731 C C . ARG A 1 89 ? -2.394 6.493 -10.491 1.00 83.19 89 ARG A C 1
ATOM 733 O O . ARG A 1 89 ? -2.738 7.267 -9.599 1.00 83.19 89 ARG A O 1
ATOM 740 N N . PRO A 1 90 ? -3.235 5.549 -10.963 1.00 84.69 90 PRO A N 1
ATOM 741 C CA . PRO A 1 90 ? -4.593 5.390 -10.461 1.00 84.69 90 PRO A CA 1
ATOM 742 C C . PRO A 1 90 ? -4.595 4.906 -9.006 1.00 84.69 90 PRO A C 1
ATOM 744 O O . PRO A 1 90 ? -3.628 4.324 -8.514 1.00 84.69 90 PRO A O 1
ATOM 747 N N . VAL A 1 91 ? -5.715 5.131 -8.319 1.00 86.56 91 VAL A N 1
ATOM 748 C CA . VAL A 1 91 ? -5.932 4.630 -6.952 1.00 86.56 91 VAL A CA 1
ATOM 749 C C . VAL A 1 91 ? -6.151 3.115 -6.961 1.00 86.56 91 VAL A C 1
ATOM 751 O O . VAL A 1 91 ? -5.608 2.411 -6.113 1.00 86.56 91 VAL A O 1
ATOM 754 N N . PHE A 1 92 ? -6.913 2.613 -7.935 1.00 87.50 92 PHE A N 1
ATOM 755 C CA . PHE A 1 92 ? -7.208 1.190 -8.086 1.00 87.50 92 PHE A CA 1
ATOM 756 C C . PHE A 1 92 ? -6.187 0.485 -8.985 1.00 87.50 92 PHE A C 1
ATOM 758 O O . PHE A 1 92 ? -5.708 1.107 -9.941 1.00 87.50 92 PHE A O 1
ATOM 765 N N . PRO A 1 93 ? -5.886 -0.800 -8.715 1.00 88.31 93 PRO A N 1
ATOM 766 C CA . PRO A 1 93 ? -5.045 -1.609 -9.582 1.00 88.31 93 PRO A CA 1
ATOM 767 C C . PRO A 1 93 ? -5.536 -1.604 -11.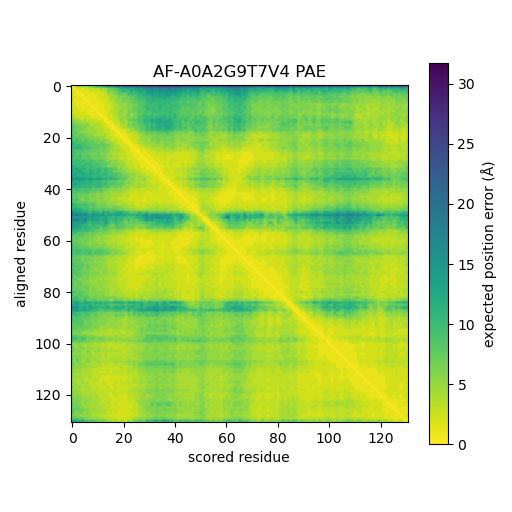037 1.00 88.31 93 PRO A C 1
ATOM 769 O O . PRO A 1 93 ? -6.735 -1.732 -11.291 1.00 88.31 93 PRO A O 1
ATOM 772 N N . PRO A 1 94 ? -4.625 -1.444 -12.010 1.00 90.56 94 PRO A N 1
ATOM 773 C CA . PRO A 1 94 ? -4.914 -1.659 -13.417 1.00 90.56 94 PRO A CA 1
ATOM 774 C C . PRO A 1 94 ? -5.491 -3.065 -13.675 1.00 90.56 94 PRO A C 1
ATOM 776 O O . PRO A 1 94 ? -4.953 -4.039 -13.146 1.00 90.56 94 PRO A O 1
ATOM 779 N N . PRO A 1 95 ? -6.493 -3.213 -14.567 1.00 92.06 95 PRO A N 1
ATOM 780 C CA . PRO A 1 95 ? -7.110 -4.512 -14.868 1.00 92.06 95 PRO A CA 1
ATOM 781 C C . PRO A 1 95 ? -6.150 -5.583 -15.401 1.00 92.06 95 PRO A C 1
ATOM 783 O O . PRO A 1 95 ? -6.485 -6.760 -15.390 1.00 92.06 95 PRO A O 1
ATOM 786 N N . VAL A 1 96 ? -4.961 -5.197 -15.885 1.00 93.75 96 VAL A N 1
ATOM 787 C CA . VAL A 1 96 ? -3.944 -6.129 -16.409 1.00 93.75 96 VAL A CA 1
ATOM 788 C C . VAL A 1 96 ? -3.470 -7.144 -15.363 1.00 93.75 96 VAL A C 1
ATOM 790 O O . VAL A 1 96 ? -2.990 -8.207 -15.735 1.00 93.75 96 VAL A O 1
ATOM 793 N N . PHE A 1 97 ? -3.619 -6.835 -14.072 1.00 93.81 97 PHE A N 1
ATOM 794 C CA . PHE A 1 97 ? -3.236 -7.727 -12.976 1.00 93.81 97 PHE A CA 1
ATOM 795 C C . PHE A 1 97 ? -4.318 -8.749 -12.605 1.00 93.81 97 PHE A C 1
ATOM 797 O O . PHE A 1 97 ? -4.073 -9.613 -11.769 1.00 93.81 97 PHE A O 1
ATOM 804 N N . GLU A 1 98 ? -5.506 -8.665 -13.206 1.00 93.69 98 GLU A N 1
ATOM 805 C CA . GLU A 1 98 ? -6.630 -9.557 -12.924 1.00 93.69 98 GLU A CA 1
ATOM 806 C C . GLU A 1 98 ? -6.821 -10.593 -14.041 1.00 93.69 98 GLU A C 1
ATOM 808 O O . GLU A 1 98 ? -6.535 -10.346 -15.218 1.00 93.69 98 GLU A O 1
ATOM 813 N N . ASP A 1 99 ? -7.369 -11.757 -13.693 1.00 91.88 99 ASP A N 1
ATOM 814 C CA . ASP A 1 99 ? -7.824 -12.732 -14.683 1.00 91.88 99 ASP A CA 1
ATOM 815 C C . ASP A 1 99 ? -9.108 -12.248 -15.381 1.00 91.88 99 ASP A C 1
ATOM 817 O O . ASP A 1 99 ? -10.015 -11.730 -14.726 1.00 91.88 99 ASP A O 1
ATOM 821 N N . PRO A 1 100 ? -9.245 -12.430 -16.709 1.00 95.62 100 PRO A N 1
ATOM 822 C CA . PRO A 1 100 ? -8.361 -13.178 -17.613 1.00 95.62 100 PRO A CA 1
ATOM 823 C C . PRO A 1 100 ? -7.276 -12.317 -18.293 1.00 95.62 100 PRO A C 1
ATOM 825 O O . PRO A 1 100 ? -6.584 -12.789 -19.196 1.00 95.62 100 PRO A O 1
ATOM 828 N N . TYR A 1 101 ? -7.171 -11.029 -17.958 1.00 96.25 101 TYR A N 1
ATOM 829 C CA . TYR A 1 101 ? -6.330 -10.073 -18.683 1.00 96.25 101 TYR A CA 1
ATOM 830 C C . TYR A 1 101 ? -4.842 -10.359 -18.519 1.00 96.25 101 TYR A C 1
ATOM 832 O O . TYR A 1 101 ? -4.112 -10.266 -19.508 1.00 96.25 101 TYR A O 1
ATOM 840 N N . LEU A 1 102 ? -4.421 -10.772 -17.321 1.00 95.56 102 LEU A N 1
ATOM 841 C CA . LEU A 1 102 ? -3.046 -11.185 -17.068 1.00 95.56 102 LEU A CA 1
ATOM 842 C C . LEU A 1 102 ? -2.653 -12.345 -17.987 1.00 95.56 102 LEU A C 1
ATOM 844 O O . LEU A 1 102 ? -1.698 -12.229 -18.754 1.00 95.56 102 LEU A O 1
ATOM 848 N N . GLN A 1 103 ? -3.437 -13.428 -17.986 1.00 96.62 103 GLN A N 1
ATOM 849 C CA . GLN A 1 103 ? -3.171 -14.585 -18.841 1.00 96.62 103 GLN A CA 1
ATOM 850 C C . GLN A 1 103 ? -3.137 -14.201 -20.327 1.00 96.62 103 GLN A C 1
ATOM 852 O O . GLN A 1 103 ? -2.225 -14.600 -21.046 1.00 96.62 103 GLN A O 1
ATOM 857 N N . ASN A 1 104 ? -4.065 -13.353 -20.781 1.00 97.31 104 ASN A N 1
ATOM 858 C CA . ASN A 1 104 ? -4.082 -12.872 -22.163 1.00 97.31 104 ASN A CA 1
ATOM 859 C C . ASN A 1 104 ? -2.815 -12.081 -22.543 1.00 97.31 104 ASN A C 1
ATOM 861 O O . ASN A 1 104 ? -2.343 -12.204 -23.674 1.00 97.31 104 ASN A O 1
ATOM 865 N N . ALA A 1 105 ? -2.278 -11.254 -21.639 1.00 96.50 105 ALA A N 1
ATOM 866 C CA . ALA A 1 105 ? -1.033 -10.516 -21.867 1.00 96.50 105 ALA A CA 1
ATOM 867 C C . ALA A 1 105 ? 0.171 -11.471 -21.934 1.00 96.50 105 ALA A C 1
ATOM 869 O O . ALA A 1 105 ? 1.012 -11.366 -22.831 1.00 96.50 105 ALA A O 1
ATOM 870 N N . LEU A 1 106 ? 0.216 -12.462 -21.038 1.00 95.75 106 LEU A N 1
ATOM 871 C CA . LEU A 1 106 ? 1.257 -13.492 -21.027 1.00 95.75 106 LEU A CA 1
ATOM 872 C C . LEU A 1 106 ? 1.231 -14.349 -22.303 1.00 95.75 106 LEU A C 1
ATOM 874 O O . LEU A 1 106 ? 2.282 -14.579 -22.901 1.00 95.75 106 LEU A O 1
ATOM 878 N N . ASP A 1 107 ? 0.049 -14.744 -22.781 1.00 97.62 107 ASP A N 1
ATOM 879 C CA . ASP A 1 107 ? -0.120 -15.515 -24.022 1.00 97.62 107 ASP A CA 1
ATOM 880 C C . ASP A 1 107 ? 0.354 -14.733 -25.260 1.00 97.62 107 ASP A C 1
ATOM 882 O O . ASP A 1 107 ? 0.889 -15.306 -26.215 1.00 97.62 107 ASP A O 1
ATOM 886 N N . LYS A 1 108 ? 0.217 -13.401 -25.231 1.00 97.62 108 LYS A N 1
ATOM 887 C CA . LYS A 1 108 ? 0.740 -12.483 -26.255 1.00 97.62 108 LYS A CA 1
ATOM 888 C C . LYS A 1 108 ? 2.229 -12.166 -26.101 1.00 97.62 108 LYS A C 1
ATOM 890 O O . LYS A 1 108 ? 2.781 -11.483 -26.962 1.00 97.62 108 LYS A O 1
ATOM 895 N N . LYS A 1 109 ? 2.893 -12.690 -25.063 1.00 97.31 109 LYS A N 1
ATOM 896 C CA . LYS A 1 109 ? 4.294 -12.408 -24.700 1.00 97.31 109 LYS A CA 1
ATOM 897 C C . LYS A 1 109 ? 4.551 -10.951 -24.303 1.00 97.31 109 LYS A C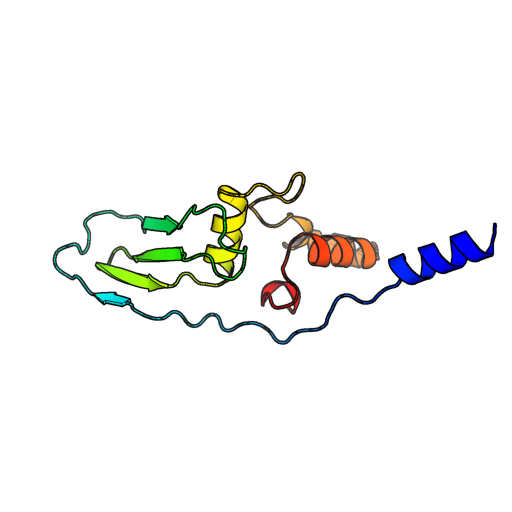 1
ATOM 899 O O . LYS A 1 109 ? 5.671 -10.461 -24.432 1.00 97.31 109 LYS A O 1
ATOM 904 N N . GLU A 1 110 ? 3.539 -10.263 -23.785 1.00 97.19 110 GLU A N 1
ATOM 905 C CA . GLU A 1 110 ? 3.612 -8.872 -23.320 1.00 97.19 110 GLU A CA 1
ATOM 906 C C . GLU A 1 110 ? 4.165 -8.793 -21.878 1.00 97.19 110 GLU A C 1
ATOM 908 O O . GLU A 1 110 ? 3.630 -8.094 -21.025 1.00 97.19 110 GLU A O 1
ATOM 913 N N . HIS A 1 111 ? 5.241 -9.531 -21.577 1.00 95.75 111 HIS A N 1
ATOM 914 C CA . HIS A 1 111 ? 5.795 -9.624 -20.217 1.00 95.75 111 HIS A CA 1
ATOM 915 C C . HIS A 1 111 ? 6.354 -8.287 -19.716 1.00 95.75 111 HIS A C 1
ATOM 917 O O . HIS A 1 111 ? 6.089 -7.901 -18.584 1.00 95.75 111 HIS A O 1
ATOM 923 N N . GLU A 1 112 ? 7.098 -7.572 -20.566 1.00 94.94 112 GLU A N 1
ATOM 924 C CA . GLU A 1 112 ? 7.660 -6.251 -20.245 1.00 94.94 112 GLU A CA 1
ATOM 925 C C . GLU A 1 112 ? 6.554 -5.252 -19.901 1.00 94.94 112 GLU A C 1
ATOM 927 O O . GLU A 1 112 ? 6.638 -4.572 -18.890 1.00 94.94 112 GLU A O 1
ATOM 932 N N . PHE A 1 113 ? 5.452 -5.265 -20.654 1.00 94.81 113 PHE A N 1
ATOM 933 C CA . PHE A 1 113 ? 4.294 -4.417 -2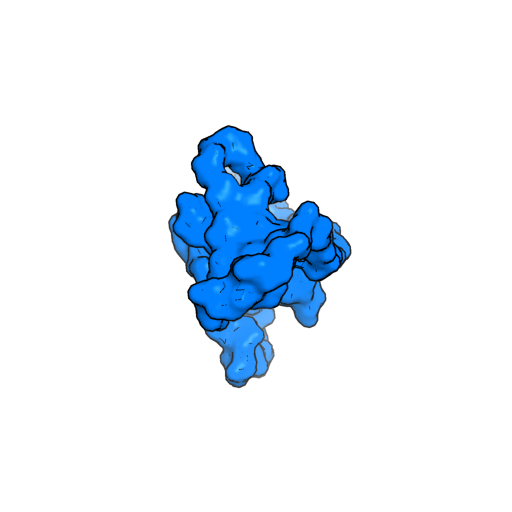0.381 1.00 94.81 113 PHE A CA 1
ATOM 934 C C . PHE A 1 113 ? 3.706 -4.665 -18.984 1.00 94.81 113 PHE A C 1
ATOM 936 O O . PHE A 1 113 ? 3.409 -3.713 -18.266 1.00 94.81 113 PHE A O 1
ATOM 943 N N . VAL A 1 114 ? 3.560 -5.930 -18.572 1.00 95.31 114 VAL A N 1
ATOM 944 C CA . VAL A 1 114 ? 3.069 -6.272 -17.225 1.00 95.31 114 VAL A CA 1
ATOM 945 C C . VAL A 1 114 ? 4.051 -5.802 -16.146 1.00 95.31 114 VAL A C 1
ATOM 947 O O . VAL A 1 114 ? 3.627 -5.225 -15.145 1.00 95.31 114 VAL A O 1
ATOM 950 N N . LEU A 1 115 ? 5.355 -6.005 -16.361 1.00 93.81 115 LEU A N 1
ATOM 951 C CA . LEU A 1 115 ? 6.401 -5.592 -15.422 1.00 93.81 115 LEU A CA 1
ATOM 952 C C . LEU A 1 115 ? 6.492 -4.067 -15.289 1.00 93.81 115 LEU A C 1
ATOM 954 O O . LEU A 1 115 ? 6.595 -3.564 -14.171 1.00 93.81 115 LEU A O 1
ATOM 958 N N . ASP A 1 116 ? 6.385 -3.328 -16.392 1.00 92.56 116 ASP A N 1
ATOM 959 C CA . ASP A 1 116 ? 6.375 -1.865 -16.397 1.00 92.56 116 ASP A CA 1
ATOM 960 C C . ASP A 1 116 ? 5.191 -1.322 -15.594 1.00 92.56 116 ASP A C 1
ATOM 962 O O . ASP A 1 116 ? 5.359 -0.430 -14.758 1.00 92.56 116 ASP A O 1
ATOM 966 N N . TRP A 1 117 ? 3.996 -1.899 -15.780 1.00 92.94 117 TRP A N 1
ATOM 967 C CA . TRP A 1 117 ? 2.831 -1.551 -14.967 1.00 92.94 117 TRP A CA 1
ATOM 968 C C . TRP A 1 117 ? 3.047 -1.872 -13.491 1.00 92.94 117 TRP A C 1
ATOM 970 O O . TRP A 1 117 ? 2.653 -1.068 -12.645 1.00 92.94 117 TRP A O 1
ATOM 980 N N . ALA A 1 118 ? 3.661 -3.013 -13.166 1.00 92.56 118 ALA A N 1
ATOM 981 C CA . ALA A 1 118 ? 3.913 -3.407 -11.781 1.00 92.56 118 ALA A CA 1
ATOM 982 C C . ALA A 1 118 ? 4.864 -2.419 -11.093 1.00 92.56 118 ALA A C 1
ATOM 984 O O . ALA A 1 118 ? 4.535 -1.902 -10.026 1.00 92.56 118 ALA A O 1
ATOM 985 N N . CYS A 1 119 ? 5.979 -2.082 -11.749 1.00 90.69 119 CYS A N 1
ATOM 986 C CA . CYS A 1 119 ? 6.968 -1.116 -11.257 1.00 90.69 119 CYS A CA 1
ATOM 987 C C . CYS A 1 119 ? 6.383 0.288 -11.111 1.00 90.69 119 CYS A C 1
ATOM 989 O O . CYS A 1 119 ? 6.786 1.071 -10.251 1.00 90.69 119 CYS A O 1
ATOM 991 N N . TRP A 1 120 ? 5.448 0.636 -11.989 1.00 89.19 120 TRP A N 1
ATOM 992 C CA . TRP A 1 120 ? 4.838 1.947 -11.971 1.00 89.19 120 TRP A CA 1
ATOM 993 C C . TRP A 1 120 ? 3.688 2.060 -10.966 1.00 89.19 120 TRP A C 1
ATOM 995 O O . TRP A 1 120 ? 3.491 3.153 -10.433 1.00 89.19 120 TRP A O 1
ATOM 1005 N N . PHE A 1 121 ? 2.935 0.990 -10.692 1.00 90.44 121 PHE A N 1
ATOM 1006 C CA . PHE A 1 121 ? 1.765 1.023 -9.807 1.00 90.44 121 PHE A CA 1
ATOM 1007 C C . PHE A 1 121 ? 2.088 0.693 -8.345 1.00 90.44 121 PHE A C 1
ATOM 1009 O O . PHE A 1 121 ? 1.631 1.419 -7.457 1.00 90.44 121 PHE A O 1
ATOM 1016 N N . TYR A 1 122 ? 2.833 -0.383 -8.088 1.00 89.69 122 TYR A N 1
ATOM 1017 C CA . TYR A 1 122 ? 3.138 -0.853 -6.736 1.00 89.69 122 TYR A CA 1
ATOM 1018 C C . TYR A 1 122 ? 4.451 -0.274 -6.210 1.00 89.69 122 TYR A C 1
ATOM 1020 O O . TYR A 1 122 ? 5.298 0.193 -6.970 1.00 89.69 122 TYR A O 1
ATOM 1028 N N . GLU A 1 123 ? 4.617 -0.311 -4.890 1.00 87.88 123 GLU A N 1
ATOM 1029 C CA . GLU A 1 123 ? 5.921 -0.089 -4.274 1.00 87.88 123 GLU A CA 1
ATOM 1030 C C . GLU A 1 123 ? 6.745 -1.396 -4.303 1.00 87.88 123 GLU A C 1
ATOM 1032 O O . GLU A 1 123 ? 6.163 -2.483 -4.288 1.00 87.88 123 GLU A O 1
ATOM 1037 N N . PRO A 1 124 ? 8.091 -1.342 -4.341 1.00 90.12 124 PRO A N 1
ATOM 1038 C CA . PRO A 1 124 ? 8.917 -2.540 -4.541 1.00 90.12 124 PRO A CA 1
ATOM 1039 C C . PRO A 1 124 ? 8.842 -3.592 -3.422 1.00 90.12 124 PRO A C 1
ATOM 1041 O O . PRO A 1 124 ? 9.267 -4.725 -3.624 1.00 90.12 124 PRO A O 1
ATOM 1044 N N . ASP A 1 125 ? 8.370 -3.212 -2.233 1.00 90.00 125 ASP A N 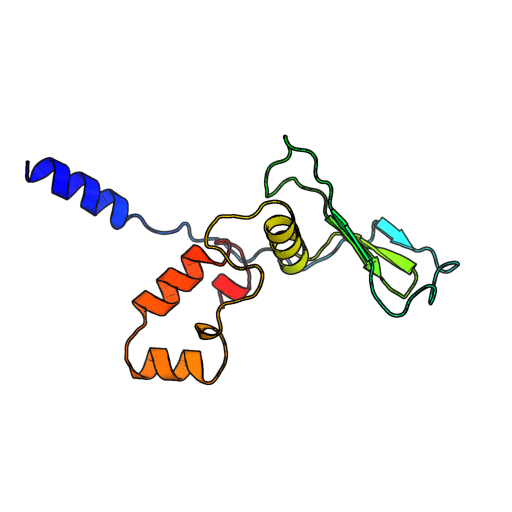1
ATOM 1045 C CA . ASP A 1 125 ? 8.131 -4.091 -1.079 1.00 90.00 125 ASP A CA 1
ATOM 1046 C C . ASP A 1 125 ? 6.652 -4.481 -0.921 1.00 90.00 125 ASP A C 1
ATOM 1048 O O . ASP A 1 125 ? 6.289 -5.137 0.057 1.00 90.00 125 ASP A O 1
ATOM 1052 N N . ASP A 1 126 ? 5.779 -4.101 -1.856 1.00 89.75 126 ASP A N 1
ATOM 1053 C CA . ASP A 1 126 ? 4.372 -4.482 -1.818 1.00 89.75 126 ASP A CA 1
ATOM 1054 C C . ASP A 1 126 ? 4.199 -6.000 -2.048 1.00 89.75 126 ASP A C 1
ATOM 1056 O O . ASP A 1 126 ? 4.750 -6.541 -3.014 1.00 89.75 126 ASP A O 1
ATOM 1060 N N . PRO A 1 127 ? 3.414 -6.717 -1.219 1.00 89.31 127 PRO A N 1
ATOM 1061 C CA . PRO A 1 127 ? 3.165 -8.144 -1.418 1.00 89.31 127 PRO A CA 1
ATOM 1062 C C . PRO A 1 127 ? 2.579 -8.490 -2.795 1.00 89.31 127 PRO A C 1
ATOM 1064 O O . PRO A 1 127 ? 2.855 -9.571 -3.315 1.00 89.31 127 PRO A O 1
ATOM 1067 N N . ALA A 1 128 ? 1.789 -7.597 -3.397 1.00 89.25 128 ALA A N 1
ATOM 1068 C CA . ALA A 1 128 ? 1.230 -7.777 -4.734 1.00 89.25 128 ALA A CA 1
ATOM 1069 C C . ALA A 1 128 ? 2.251 -7.525 -5.855 1.00 89.25 128 ALA A C 1
ATOM 1071 O O . ALA A 1 128 ? 2.075 -8.055 -6.945 1.00 89.25 128 ALA A O 1
ATOM 1072 N N . TYR A 1 129 ? 3.316 -6.757 -5.600 1.00 91.19 129 TYR A N 1
ATOM 1073 C CA . TYR A 1 129 ? 4.425 -6.589 -6.547 1.00 91.19 129 TYR A CA 1
ATOM 1074 C C . TYR A 1 129 ? 5.297 -7.847 -6.638 1.00 91.19 129 TYR A C 1
ATOM 1076 O O . TYR A 1 129 ? 5.815 -8.176 -7.701 1.00 91.19 129 TYR A O 1
ATOM 1084 N N . ILE A 1 130 ? 5.480 -8.533 -5.507 1.00 89.75 130 ILE A N 1
ATOM 1085 C CA . ILE A 1 130 ? 6.374 -9.694 -5.390 1.00 89.75 130 ILE A CA 1
ATOM 1086 C C . ILE A 1 130 ? 5.692 -11.001 -5.829 1.00 89.75 130 ILE A C 1
ATOM 1088 O O . ILE A 1 130 ? 6.382 -11.947 -6.213 1.00 89.75 130 ILE A O 1
ATOM 1092 N N . ARG A 1 131 ? 4.359 -11.062 -5.747 1.00 86.00 131 ARG A N 1
ATOM 1093 C CA . ARG A 1 131 ? 3.538 -12.216 -6.141 1.00 86.00 131 ARG A CA 1
ATOM 1094 C C . ARG A 1 131 ? 3.515 -12.426 -7.653 1.00 86.00 131 ARG A C 1
ATOM 1096 O O . ARG A 1 131 ? 3.623 -13.608 -8.050 1.00 86.00 131 ARG A O 1
#

Sequence (131 aa):
TMDKMREEAQRFLSFVPLKEPRSEEVTVLSRDPEIEGFDNSKFVFTDITFDATDQDRTVVVREVDGTLRTATPEEHDRMNRTYYEKPNRPVFPPPVFEDPYLQNALD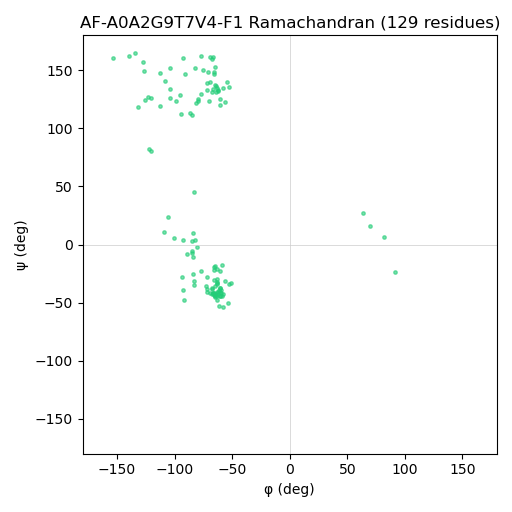KKEHEFVLDWACWFYEPDDPAYIR

pLDDT: mean 91.4, std 5.78, range [70.31, 98.0]

Foldseek 3Di:
DVVVVVVVVVVVPDDDDADAADDQDKAWPDADQVCAQVDPDKDKDWDLDPPADLVRTWIWIQDNNRIIIGHGPLRSNLVSCVNPPDVPADSDQDCCLDPPNVVVCVVVVVVVVVLVSLPVHDDNNHPSSVD

Mean predicted aligned error: 5.12 Å

InterPro domains:
  IPR019374 Small ribosomal subunit protein mS22 [PF10245] (2-131)
  IPR019374 Small ribosomal subunit protein mS22 [PTHR13071] (1-131)

Secondary structure (DSSP, 8-state):
-HHHHHHHHHHHTPPPPP-PPPP----EEEE-GGGTTS-SS-EEEE---TTS-TTT--EEEE-TTSEEEEPPHHHHHHHHHHHS--TT--SSPPGGGSTTHHHHHHHTT-HHHHHHHHHHHS-TT-HHHH-

Radius of gyration: 19.33 Å; Cα contacts (8 Å, |Δi|>4): 142; chains: 1; bounding box: 51×34×53 Å

Organism: Teladorsagia circumcincta (NCBI:txid45464)

Solvent-accessible surface area (backbone atoms only — not comparable to full-atom values): 7878 Å² total; per-residue (Å²): 107,76,66,59,56,51,55,52,51,53,61,72,67,54,78,78,72,86,54,70,62,59,76,69,77,59,54,77,77,48,76,42,66,91,50,40,66,74,45,97,60,65,48,78,49,68,61,83,64,86,87,55,50,92,83,73,47,53,37,36,31,37,42,39,69,22,37,31,26,45,42,37,61,67,56,39,56,38,49,47,38,70,77,53,72,49,92,86,57,68,71,63,83,65,67,58,81,36,88,67,45,34,59,54,34,54,76,70,65,41,54,66,61,55,49,53,50,40,67,67,70,43,55,64,34,33,57,80,58,74,104

Nearest PDB structures (foldseek):
  7pnw-assembly1_R  TM=8.630E-01  e=9.875E-12  Mus musculus
  8oir-assembly1_AR  TM=8.483E-01  e=1.050E-11  Homo sapiens
  6gaw-assembly1_Aa  TM=8.468E-01  e=1.940E-11  Sus scrofa
  5aj4-assembly1_Aa  TM=9.174E-01  e=7.959E-11  Sus scrofa
  7a5f-assembly1_R6  TM=9.134E-01  e=1.383E-10  Homo sapiens